Protein AF-A0A5E4N079-F1 (afdb_monomer)

Radius of gyration: 17.38 Å; Cα contacts (8 Å, |Δi|>4): 127; chains: 1; bounding box: 34×28×59 Å

Foldseek 3Di:
DPPDDDPQVVVLVVVVVVDPDPQLQDDDPDDAPPPPPDPLLSVLLVCLLVQNAPQLVVCCVVVVPVDVDQADPLGHGGGSVCLQVPPPQPARHDSNCSRNVDPSSSSSSVVCSVVVD

pLDDT: mean 84.85, std 10.36, range [44.38, 95.25]

Structure (mmCIF, N/CA/C/O backbone):
data_AF-A0A5E4N079-F1
#
_entry.id   AF-A0A5E4N079-F1
#
loop_
_atom_site.group_PDB
_atom_site.id
_atom_site.type_symbol
_atom_site.label_atom_id
_atom_site.label_alt_id
_atom_site.label_comp_id
_atom_site.label_asym_id
_atom_site.label_entity_id
_atom_site.label_seq_id
_atom_site.pdbx_PDB_ins_code
_atom_site.Cartn_x
_atom_site.Cartn_y
_atom_site.Cartn_z
_atom_site.occupancy
_atom_site.B_iso_or_equiv
_atom_site.auth_seq_id
_atom_site.auth_comp_id
_atom_site.auth_asym_id
_atom_site.auth_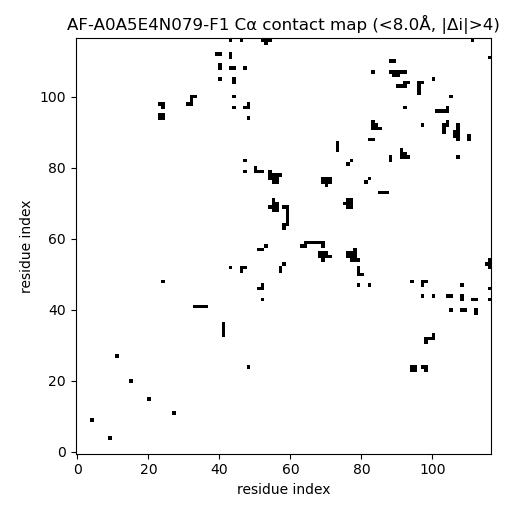atom_id
_atom_site.pdbx_PDB_model_num
ATOM 1 N N . MET A 1 1 ? 17.799 14.017 -41.654 1.00 44.38 1 MET A N 1
ATOM 2 C CA . MET A 1 1 ? 16.543 14.004 -40.878 1.00 44.38 1 MET A CA 1
ATOM 3 C C . MET A 1 1 ? 16.773 13.065 -39.722 1.00 44.38 1 MET A C 1
ATOM 5 O O . MET A 1 1 ? 17.067 11.906 -39.986 1.00 44.38 1 MET A O 1
ATOM 9 N N . GLU A 1 2 ? 16.734 13.558 -38.487 1.00 51.81 2 GLU A N 1
ATOM 10 C CA . GLU A 1 2 ? 16.700 12.654 -37.337 1.00 51.81 2 GLU A CA 1
ATOM 11 C C . GLU A 1 2 ? 15.447 11.775 -37.444 1.00 51.81 2 GLU A C 1
ATOM 13 O O . GLU A 1 2 ? 14.383 12.287 -37.824 1.00 51.81 2 GLU A O 1
ATOM 18 N N . PRO A 1 3 ? 15.555 10.461 -37.197 1.00 58.12 3 PRO A N 1
ATOM 19 C CA . PRO A 1 3 ? 14.387 9.601 -37.164 1.00 58.12 3 PRO A CA 1
ATOM 20 C C . PRO A 1 3 ? 13.457 10.105 -36.057 1.00 58.12 3 PRO A C 1
ATOM 22 O O . PRO A 1 3 ? 13.839 10.169 -34.894 1.00 58.12 3 PRO A O 1
ATOM 25 N N . LYS A 1 4 ? 12.242 10.520 -36.431 1.00 69.62 4 LYS A N 1
ATOM 26 C CA . LYS A 1 4 ? 11.206 10.852 -35.452 1.00 69.62 4 LYS A CA 1
ATOM 27 C C . LYS A 1 4 ? 10.786 9.557 -34.777 1.00 69.62 4 LYS A C 1
ATOM 29 O O . LYS A 1 4 ? 10.303 8.656 -35.464 1.00 69.62 4 LYS A O 1
ATOM 34 N N . ASP A 1 5 ? 10.954 9.495 -33.461 1.00 71.44 5 ASP A N 1
ATOM 35 C CA . ASP A 1 5 ? 10.409 8.407 -32.660 1.00 71.44 5 ASP A CA 1
ATOM 36 C C . ASP A 1 5 ? 8.919 8.215 -32.992 1.00 71.44 5 ASP A C 1
ATOM 38 O O . ASP A 1 5 ? 8.202 9.204 -33.218 1.00 71.44 5 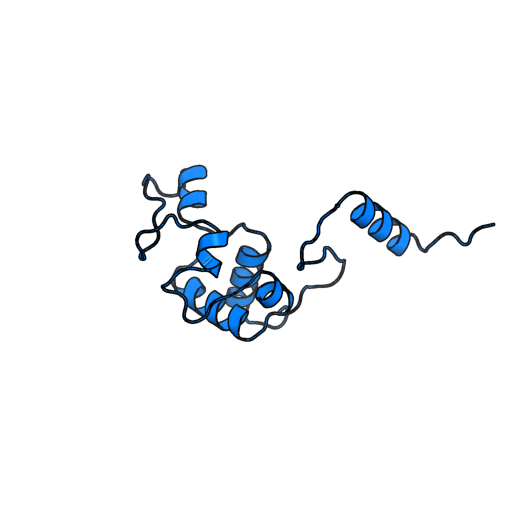ASP A O 1
ATOM 42 N N . PRO A 1 6 ? 8.424 6.965 -33.021 1.00 81.75 6 PRO A N 1
ATOM 43 C CA . PRO A 1 6 ? 7.000 6.688 -33.093 1.00 81.75 6 PRO A CA 1
ATOM 44 C C . PRO A 1 6 ? 6.230 7.557 -32.082 1.00 81.75 6 PRO A C 1
ATOM 46 O O . PRO A 1 6 ? 6.720 7.767 -30.965 1.00 81.75 6 PRO A O 1
ATOM 49 N N . PRO A 1 7 ? 5.024 8.052 -32.424 1.00 78.81 7 PRO A N 1
ATOM 50 C CA . PRO A 1 7 ? 4.262 8.965 -31.565 1.00 78.81 7 PRO A CA 1
ATOM 51 C C . PRO A 1 7 ? 4.100 8.476 -30.118 1.00 78.81 7 PRO A C 1
ATOM 53 O O . PRO A 1 7 ? 4.031 9.273 -29.182 1.00 78.81 7 PRO A O 1
ATOM 56 N N . ASP A 1 8 ? 4.061 7.161 -29.936 1.00 75.38 8 ASP A N 1
ATOM 57 C CA . ASP A 1 8 ? 3.898 6.467 -28.661 1.00 75.38 8 ASP A CA 1
ATOM 58 C C . ASP A 1 8 ? 5.154 6.599 -27.787 1.00 75.38 8 ASP A C 1
ATOM 60 O O . ASP A 1 8 ? 5.055 6.900 -26.595 1.00 75.38 8 ASP A O 1
ATOM 64 N N . GLN A 1 9 ? 6.336 6.442 -28.392 1.00 78.81 9 GLN A N 1
ATOM 65 C CA . GLN A 1 9 ? 7.626 6.624 -27.727 1.00 78.81 9 GLN A CA 1
ATOM 66 C C . GLN A 1 9 ? 7.871 8.097 -27.398 1.00 78.81 9 GLN A C 1
ATOM 68 O O . GLN A 1 9 ? 8.233 8.408 -26.265 1.00 78.81 9 GLN A O 1
ATOM 73 N N . ALA A 1 10 ? 7.574 9.009 -28.329 1.00 80.62 10 ALA A N 1
ATOM 74 C CA . ALA A 1 10 ? 7.706 10.447 -28.100 1.00 80.62 10 ALA A CA 1
ATOM 75 C C . ALA A 1 10 ? 6.834 10.935 -26.926 1.00 80.62 10 ALA A C 1
ATOM 77 O O . ALA A 1 10 ? 7.263 11.773 -26.133 1.00 80.62 10 ALA A O 1
ATOM 78 N N . ARG A 1 11 ? 5.620 10.383 -26.776 1.00 80.12 11 ARG A N 1
ATOM 79 C CA . ARG A 1 11 ? 4.721 10.685 -25.651 1.00 80.12 11 ARG A CA 1
ATOM 80 C C . ARG A 1 11 ? 5.293 10.208 -24.315 1.00 80.12 11 ARG A C 1
ATOM 82 O O . ARG A 1 11 ? 5.317 10.979 -23.364 1.00 80.12 11 ARG A O 1
ATOM 89 N N . LEU A 1 12 ? 5.769 8.962 -24.252 1.00 75.81 12 LEU A N 1
ATOM 90 C CA . LEU A 1 12 ? 6.360 8.388 -23.036 1.00 75.81 12 LEU A CA 1
ATOM 91 C C . LEU A 1 12 ? 7.661 9.086 -22.625 1.00 75.81 12 LEU A C 1
ATOM 93 O O . LEU A 1 12 ? 7.948 9.184 -21.437 1.00 75.81 12 LEU A O 1
ATOM 97 N N . LEU A 1 13 ? 8.464 9.538 -23.591 1.00 78.88 13 LEU A N 1
ATOM 98 C CA . LEU A 1 13 ? 9.695 10.283 -23.326 1.00 78.88 13 LEU A CA 1
ATOM 99 C C . LEU A 1 13 ? 9.403 11.677 -22.769 1.00 78.88 13 LEU A C 1
ATOM 101 O O . LEU A 1 13 ? 10.043 12.071 -21.803 1.00 78.88 13 LEU A O 1
ATOM 105 N N . ARG A 1 14 ? 8.411 12.392 -23.319 1.00 79.38 14 ARG A N 1
ATOM 106 C CA . ARG A 1 14 ? 7.985 13.692 -22.771 1.00 79.38 14 ARG A CA 1
ATOM 107 C C . ARG A 1 14 ? 7.451 13.560 -21.354 1.00 79.38 14 ARG A C 1
ATOM 109 O O . ARG A 1 14 ? 7.896 14.288 -20.482 1.00 79.38 14 ARG A O 1
ATOM 116 N N . TRP A 1 15 ? 6.579 12.583 -21.117 1.00 74.31 15 TRP A N 1
ATOM 117 C CA . TRP A 1 15 ? 6.017 12.363 -19.786 1.00 74.31 15 TRP A CA 1
ATOM 118 C C . TRP A 1 15 ? 7.107 12.019 -18.757 1.00 74.31 15 TRP A C 1
ATOM 120 O O . TRP A 1 15 ? 7.159 12.631 -17.698 1.00 74.31 15 TRP A O 1
ATOM 130 N N . ARG A 1 16 ? 8.054 11.133 -19.102 1.00 73.12 16 ARG A N 1
ATOM 131 C CA . ARG A 1 16 ? 9.203 10.821 -18.231 1.00 73.12 16 ARG A CA 1
ATOM 132 C C . ARG A 1 16 ? 10.175 11.987 -18.028 1.00 73.12 16 ARG A C 1
ATOM 134 O O . ARG A 1 16 ? 10.861 12.008 -17.022 1.00 73.12 16 ARG A O 1
ATOM 141 N N . ALA A 1 17 ? 10.278 12.914 -18.978 1.00 75.75 17 ALA A N 1
ATOM 142 C CA . ALA A 1 17 ? 11.119 14.104 -18.836 1.00 75.75 17 ALA A CA 1
ATOM 143 C C . ALA A 1 17 ? 10.457 15.195 -17.976 1.00 75.75 17 ALA A C 1
ATOM 145 O O . ALA A 1 17 ? 11.158 16.009 -17.384 1.00 75.75 17 ALA A O 1
ATOM 146 N N . GLU A 1 18 ? 9.123 15.224 -17.927 1.00 71.75 18 GLU A N 1
ATOM 147 C CA . GLU A 1 18 ? 8.342 16.132 -17.078 1.00 71.75 18 GLU A CA 1
ATOM 148 C C . GLU A 1 18 ? 8.256 15.631 -15.627 1.00 71.75 18 GLU A C 1
ATOM 150 O O . GLU A 1 18 ? 8.220 16.432 -14.695 1.00 71.75 18 GLU A O 1
ATOM 155 N N . GLU A 1 19 ? 8.251 14.312 -15.428 1.00 66.06 19 GLU A N 1
ATOM 156 C CA . GLU A 1 19 ? 8.263 13.671 -14.115 1.00 66.06 19 GLU A CA 1
ATOM 157 C C . GLU A 1 19 ? 9.695 13.272 -13.715 1.00 66.06 19 GLU A C 1
ATOM 159 O O . GLU A 1 19 ? 10.152 12.172 -14.017 1.00 66.06 19 GLU A O 1
ATOM 164 N N . GLU A 1 20 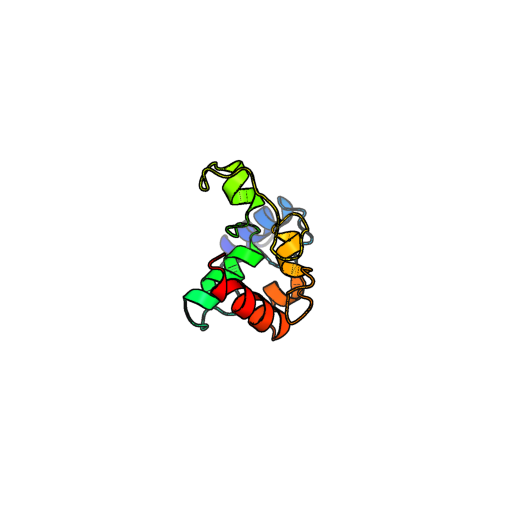? 10.408 14.132 -12.980 1.00 57.41 20 GLU A N 1
ATOM 165 C CA . GLU A 1 20 ? 11.597 13.727 -12.207 1.00 57.41 20 GLU A CA 1
ATOM 16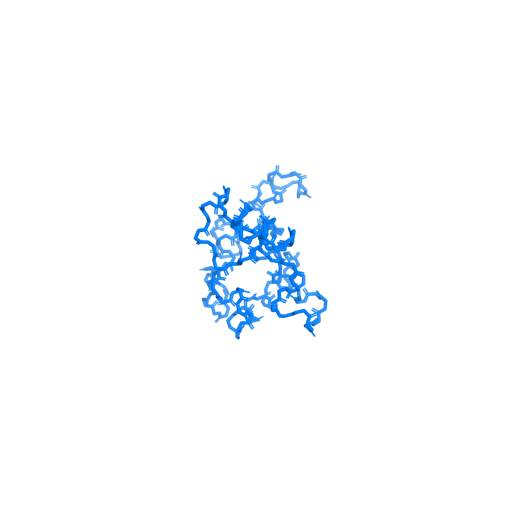6 C C . GLU A 1 20 ? 11.182 12.809 -11.035 1.00 57.41 20 GLU A C 1
ATOM 168 O O . GLU A 1 20 ? 11.247 13.185 -9.865 1.00 57.41 20 GLU A O 1
ATOM 173 N N . LEU A 1 21 ? 10.684 11.608 -11.329 1.00 60.03 21 LEU A N 1
ATOM 174 C CA . LEU A 1 21 ? 10.210 10.664 -10.320 1.00 60.03 21 LEU A CA 1
ATOM 175 C C . LEU A 1 21 ? 11.128 9.442 -10.266 1.00 60.03 21 LEU A C 1
ATOM 177 O O . LEU A 1 21 ? 11.034 8.534 -11.091 1.00 60.03 21 LEU A O 1
ATOM 181 N N . ASP A 1 22 ? 11.972 9.387 -9.234 1.00 66.69 22 ASP A N 1
ATOM 182 C CA . ASP A 1 22 ? 12.616 8.153 -8.761 1.00 66.69 22 ASP A CA 1
ATOM 183 C C . ASP A 1 22 ? 11.581 7.260 -8.037 1.00 66.69 22 ASP A C 1
ATOM 185 O O . ASP A 1 22 ? 11.748 6.878 -6.878 1.00 66.69 22 ASP A O 1
ATOM 189 N N . ASP A 1 23 ? 10.432 7.001 -8.683 1.00 71.88 23 ASP A N 1
ATOM 190 C CA . ASP A 1 23 ? 9.411 6.089 -8.162 1.00 71.88 23 ASP A CA 1
ATOM 191 C C . ASP A 1 23 ? 9.583 4.696 -8.803 1.00 71.88 23 ASP A C 1
ATOM 193 O O . ASP A 1 23 ? 9.586 4.562 -10.037 1.00 71.88 23 ASP A O 1
ATOM 197 N N . PRO A 1 24 ? 9.710 3.620 -8.001 1.00 76.19 24 PRO A N 1
ATOM 198 C CA . PRO A 1 24 ? 9.775 2.256 -8.524 1.00 76.19 24 PRO A CA 1
ATOM 199 C C . PRO A 1 24 ? 8.504 1.838 -9.287 1.00 76.19 24 PRO A C 1
ATOM 201 O O . PRO A 1 24 ? 8.543 0.889 -10.074 1.00 76.19 24 PRO A O 1
ATOM 204 N N . ILE A 1 25 ? 7.375 2.523 -9.085 1.00 75.62 25 ILE A N 1
ATOM 205 C CA . ILE A 1 25 ? 6.111 2.285 -9.785 1.00 75.62 25 ILE A CA 1
ATOM 206 C C . ILE A 1 25 ? 6.071 3.168 -11.038 1.00 75.62 25 ILE A C 1
ATOM 208 O O . ILE A 1 25 ? 5.581 4.291 -11.043 1.00 75.62 25 ILE A O 1
ATOM 212 N N . GLN A 1 26 ? 6.598 2.630 -12.136 1.00 70.81 26 GLN A N 1
ATOM 213 C CA . GLN A 1 26 ? 6.714 3.353 -13.402 1.00 70.81 26 GLN A CA 1
ATOM 214 C C . GLN A 1 26 ? 5.354 3.573 -14.077 1.00 70.81 26 GLN A C 1
ATOM 216 O O . GLN A 1 26 ? 4.621 2.615 -14.346 1.00 70.81 26 GLN A O 1
ATOM 221 N N . HIS A 1 27 ? 5.064 4.820 -14.450 1.00 68.12 27 HIS A N 1
ATOM 222 C CA . HIS A 1 27 ? 3.916 5.164 -15.286 1.00 68.12 27 HIS A CA 1
ATOM 223 C C . HIS A 1 27 ? 4.122 4.593 -16.697 1.00 68.12 27 HIS A C 1
ATOM 225 O O . HIS A 1 27 ? 5.024 4.996 -17.433 1.00 68.12 27 HIS A O 1
ATOM 231 N N . ASN A 1 28 ? 3.317 3.604 -17.087 1.00 71.69 28 ASN A N 1
ATOM 232 C CA . ASN A 1 28 ? 3.417 2.982 -18.405 1.00 71.69 28 ASN A CA 1
ATOM 233 C C . ASN A 1 28 ? 2.033 2.599 -18.960 1.00 71.69 28 ASN A C 1
ATOM 235 O O . ASN A 1 28 ? 1.027 2.655 -18.260 1.00 71.69 28 ASN A O 1
ATOM 239 N N . GLN A 1 29 ? 1.972 2.250 -20.250 1.00 73.69 29 GLN A N 1
ATOM 240 C CA . GLN A 1 29 ? 0.719 1.892 -20.937 1.00 73.69 29 GLN A CA 1
ATOM 241 C C . GLN A 1 29 ? 0.282 0.435 -20.706 1.00 73.69 29 GLN A C 1
ATOM 243 O O . GLN A 1 29 ? -0.734 0.002 -21.247 1.00 73.69 29 GLN A O 1
ATOM 248 N N . HIS A 1 30 ? 1.043 -0.338 -19.934 1.00 76.81 30 HIS A N 1
ATOM 249 C CA . HIS A 1 30 ? 0.734 -1.726 -19.628 1.00 76.81 30 HIS A CA 1
ATOM 250 C C . HIS A 1 30 ? 0.083 -1.828 -18.250 1.00 76.81 30 HIS A C 1
ATOM 252 O O . HIS A 1 30 ? 0.299 -1.011 -17.357 1.00 76.81 30 HIS A O 1
ATOM 258 N N . LEU A 1 31 ? -0.725 -2.870 -18.062 1.00 78.38 31 LEU A N 1
ATOM 259 C CA . LEU A 1 31 ? -1.244 -3.171 -16.734 1.00 78.38 31 LEU A CA 1
ATOM 260 C C . LEU A 1 31 ? -0.079 -3.532 -15.803 1.00 78.38 31 LEU A C 1
ATOM 262 O O . LEU A 1 31 ? 0.806 -4.292 -16.213 1.00 78.38 31 LEU A O 1
ATOM 266 N N . PRO A 1 32 ? -0.079 -3.031 -14.556 1.00 78.19 32 PRO A N 1
ATOM 267 C CA . PRO A 1 32 ? 1.002 -3.307 -13.631 1.00 78.19 32 PRO A CA 1
ATOM 268 C C . PRO A 1 32 ? 0.998 -4.788 -13.215 1.00 78.19 32 PRO A C 1
ATOM 270 O O . PRO A 1 32 ? -0.030 -5.473 -13.342 1.00 78.19 32 PRO A O 1
ATOM 273 N N . PRO A 1 33 ? 2.119 -5.297 -12.671 1.00 84.81 33 PRO A N 1
ATOM 274 C CA . PRO A 1 33 ? 2.177 -6.647 -12.123 1.00 84.81 33 PRO A CA 1
ATOM 275 C C . PRO A 1 33 ? 1.043 -6.891 -11.119 1.00 84.81 33 PRO A C 1
ATOM 277 O O . PRO A 1 33 ? 0.591 -5.960 -10.439 1.00 84.81 33 PRO A O 1
ATOM 280 N N . GLY A 1 34 ? 0.566 -8.137 -11.058 1.00 85.88 34 GLY A N 1
ATOM 281 C CA . GLY A 1 34 ? -0.559 -8.547 -10.214 1.00 85.88 34 GLY A CA 1
ATOM 282 C C . GLY A 1 34 ? -1.946 -8.407 -10.850 1.00 85.88 34 GLY A C 1
ATOM 283 O O . GLY A 1 34 ? -2.929 -8.676 -10.171 1.00 85.88 34 GLY A O 1
ATOM 284 N N . LYS A 1 35 ? -2.061 -8.018 -12.130 1.00 85.62 35 LYS A N 1
ATOM 285 C CA . LYS A 1 35 ? -3.350 -7.889 -12.850 1.00 85.62 35 LYS A CA 1
ATOM 286 C C . LYS A 1 35 ? -4.243 -9.142 -12.812 1.00 85.62 35 LYS A C 1
ATOM 288 O O . LYS A 1 35 ? -5.456 -9.017 -12.911 1.00 85.62 35 LYS A O 1
ATOM 293 N N . ASP A 1 36 ? -3.635 -10.320 -12.674 1.00 91.31 36 ASP A N 1
ATOM 294 C CA . ASP A 1 36 ? -4.323 -11.615 -12.661 1.00 91.31 36 ASP A CA 1
ATOM 295 C C . ASP A 1 36 ? -4.733 -12.050 -11.236 1.00 91.31 36 ASP A C 1
ATOM 297 O O . ASP A 1 36 ? -5.300 -13.126 -11.045 1.00 91.31 36 ASP A O 1
ATOM 301 N N . LEU A 1 37 ? -4.440 -11.233 -10.213 1.00 92.69 37 LEU A N 1
ATOM 302 C CA . LEU A 1 37 ? -4.881 -11.477 -8.841 1.00 92.69 37 LEU A CA 1
ATOM 303 C C . LEU A 1 37 ? -6.396 -11.294 -8.704 1.00 92.69 37 LEU A C 1
ATOM 305 O O . LEU A 1 37 ? -7.043 -10.588 -9.477 1.00 92.69 37 LEU A O 1
ATOM 309 N N . GLN A 1 38 ? -6.954 -11.884 -7.645 1.00 95.25 38 GLN A N 1
ATOM 310 C CA . GLN A 1 38 ? -8.337 -11.627 -7.250 1.00 95.25 38 GLN A CA 1
ATOM 311 C C . GLN A 1 38 ? -8.580 -10.121 -7.116 1.00 95.25 38 GLN A C 1
ATOM 313 O O . GLN A 1 38 ? -7.756 -9.398 -6.552 1.00 95.25 38 GLN A O 1
ATOM 318 N N . TRP A 1 39 ? -9.734 -9.668 -7.612 1.00 92.69 39 TRP A N 1
ATOM 319 C CA . TRP A 1 39 ? -10.079 -8.250 -7.732 1.00 92.69 39 TRP A CA 1
ATOM 320 C C . TRP A 1 39 ? -9.817 -7.449 -6.453 1.00 92.69 39 TRP A C 1
ATOM 322 O O . TRP A 1 39 ? -9.258 -6.355 -6.504 1.00 92.69 39 TRP A O 1
ATOM 332 N N . GLU A 1 40 ? -10.210 -7.985 -5.298 1.00 94.19 40 GLU A N 1
ATOM 333 C CA . GLU A 1 40 ? -10.067 -7.273 -4.032 1.00 94.19 40 GLU A CA 1
ATOM 334 C C . GLU A 1 40 ? -8.605 -7.080 -3.636 1.00 94.19 40 GLU A C 1
ATOM 336 O O . GLU A 1 40 ? -8.222 -5.978 -3.249 1.00 94.19 40 GLU A O 1
ATOM 341 N N . LEU A 1 41 ? -7.783 -8.114 -3.817 1.00 94.44 41 LEU A N 1
ATOM 342 C CA . LEU A 1 41 ? -6.352 -8.062 -3.545 1.00 94.44 41 LEU A CA 1
ATOM 343 C C . LEU A 1 41 ? -5.641 -7.120 -4.524 1.00 94.44 41 LEU A C 1
ATOM 345 O O . LEU A 1 41 ? -4.858 -6.270 -4.104 1.00 94.44 41 LEU A O 1
ATOM 349 N N . TRP A 1 42 ? -5.964 -7.215 -5.818 1.00 93.38 42 TRP A N 1
ATOM 350 C CA . TRP A 1 42 ? -5.450 -6.303 -6.841 1.00 93.38 42 TRP A CA 1
ATOM 351 C C . TRP A 1 42 ? -5.790 -4.844 -6.513 1.00 93.38 42 TRP A C 1
ATOM 353 O O . TRP A 1 42 ? -4.924 -3.970 -6.553 1.00 93.38 42 TRP A O 1
ATOM 363 N N . LYS A 1 43 ? -7.039 -4.565 -6.130 1.00 93.12 43 LYS A N 1
ATOM 364 C CA . LYS A 1 43 ? -7.495 -3.225 -5.742 1.00 93.12 43 LYS A CA 1
ATOM 365 C C . LYS A 1 43 ? -6.734 -2.703 -4.520 1.00 93.12 43 LYS A C 1
ATOM 367 O O . LYS A 1 43 ? -6.291 -1.557 -4.546 1.00 93.12 43 LYS A O 1
ATOM 372 N N . THR A 1 44 ? -6.557 -3.520 -3.481 1.00 94.25 44 THR A N 1
ATOM 373 C CA . THR A 1 44 ? -5.808 -3.128 -2.277 1.00 94.25 44 THR A CA 1
ATOM 374 C C . THR A 1 44 ? -4.344 -2.828 -2.599 1.00 94.25 44 THR A C 1
ATOM 376 O O . THR A 1 44 ? -3.835 -1.791 -2.184 1.00 94.25 44 THR A O 1
ATOM 379 N N 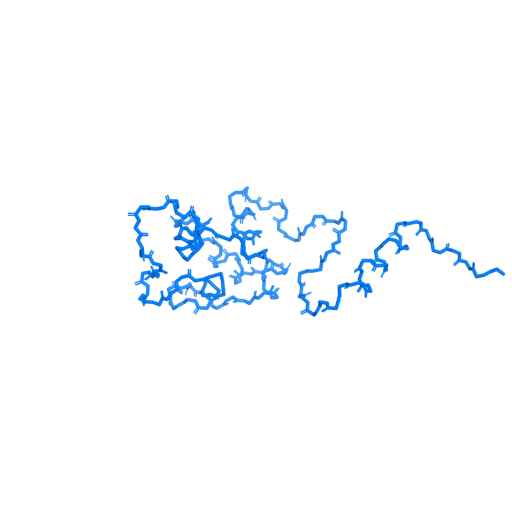. ILE A 1 45 ? -3.684 -3.654 -3.419 1.00 93.75 45 ILE A N 1
ATOM 380 C CA . ILE A 1 45 ? -2.308 -3.392 -3.872 1.00 93.75 45 ILE A CA 1
ATOM 381 C C . ILE A 1 45 ? -2.218 -2.058 -4.615 1.00 93.75 45 ILE A C 1
ATOM 383 O O . ILE A 1 45 ? -1.309 -1.273 -4.358 1.00 93.75 45 ILE A O 1
ATOM 387 N N . ASN A 1 46 ? -3.156 -1.764 -5.518 1.00 91.88 46 ASN A N 1
ATOM 388 C CA . ASN A 1 46 ? -3.113 -0.503 -6.260 1.00 91.88 46 ASN A CA 1
ATOM 389 C C . ASN A 1 46 ? -3.370 0.715 -5.372 1.00 91.88 46 ASN A C 1
ATOM 391 O O . ASN A 1 46 ? -2.715 1.732 -5.564 1.00 91.88 46 ASN A O 1
ATOM 395 N N . ARG A 1 47 ? -4.235 0.604 -4.358 1.00 92.81 47 ARG A N 1
ATOM 396 C CA . ARG A 1 47 ? -4.411 1.668 -3.357 1.00 92.81 47 ARG A CA 1
ATOM 397 C C . ARG A 1 47 ? -3.117 1.973 -2.606 1.00 92.81 47 ARG A C 1
ATOM 399 O O . ARG A 1 47 ? -2.788 3.143 -2.439 1.00 92.81 47 ARG A O 1
ATOM 406 N N . LEU A 1 48 ? -2.384 0.929 -2.209 1.00 91.75 48 LEU A N 1
ATOM 407 C CA . LEU A 1 48 ? -1.080 1.055 -1.553 1.00 91.75 48 LEU A CA 1
ATOM 408 C C . LEU A 1 48 ? -0.024 1.661 -2.490 1.00 91.75 48 LEU A C 1
ATOM 410 O O . LEU A 1 48 ? 0.755 2.507 -2.068 1.00 91.75 48 LEU A O 1
ATOM 414 N N . ARG A 1 49 ? -0.016 1.269 -3.771 1.00 90.81 49 ARG A N 1
ATOM 415 C CA . ARG A 1 49 ? 0.903 1.808 -4.789 1.00 90.81 49 ARG A CA 1
ATOM 416 C C . ARG A 1 49 ? 0.736 3.305 -4.997 1.00 90.81 49 ARG A C 1
ATOM 418 O O . ARG A 1 49 ? 1.722 4.028 -5.045 1.00 90.81 49 ARG A O 1
ATOM 425 N N . THR A 1 50 ? -0.505 3.755 -5.145 1.00 86.94 50 THR A N 1
ATOM 426 C CA . THR A 1 50 ? -0.794 5.149 -5.494 1.00 86.94 50 THR A CA 1
ATOM 427 C C . THR A 1 50 ? -0.945 6.051 -4.270 1.00 86.94 50 THR A C 1
ATOM 429 O O . THR A 1 50 ? -1.213 7.234 -4.444 1.00 86.94 50 THR A O 1
ATOM 432 N N . GLY A 1 51 ? -0.822 5.516 -3.047 1.00 87.50 51 GLY A N 1
ATOM 433 C CA . GLY A 1 51 ? -1.002 6.286 -1.810 1.00 87.50 51 GLY A CA 1
ATOM 434 C C . GLY A 1 51 ? -2.414 6.861 -1.665 1.00 87.50 51 GLY A C 1
ATOM 435 O O . GLY A 1 51 ? -2.588 8.002 -1.246 1.00 87.50 51 GLY A O 1
ATOM 436 N N . VAL A 1 52 ? -3.426 6.104 -2.099 1.00 86.38 52 VAL A N 1
ATOM 437 C CA . VAL A 1 52 ? -4.847 6.498 -2.004 1.00 86.38 52 VAL A CA 1
ATOM 438 C C . VAL A 1 52 ? -5.659 5.470 -1.222 1.00 86.38 52 VAL A C 1
ATOM 440 O O . VAL A 1 52 ? -6.851 5.262 -1.479 1.00 86.38 52 VAL A O 1
ATOM 443 N N . ALA A 1 53 ? -5.020 4.775 -0.282 1.00 89.94 53 ALA A N 1
ATOM 444 C CA . ALA A 1 53 ? -5.731 3.861 0.591 1.00 89.94 53 ALA A CA 1
ATOM 445 C C . ALA A 1 53 ? -6.692 4.637 1.502 1.00 89.94 53 ALA A C 1
ATOM 447 O O . ALA A 1 53 ? -6.513 5.824 1.800 1.00 89.94 53 ALA A O 1
ATOM 448 N N . ARG A 1 54 ? -7.738 3.955 1.977 1.00 90.00 54 ARG A N 1
ATOM 449 C CA . ARG A 1 54 ? -8.697 4.483 2.958 1.00 90.00 54 ARG A CA 1
ATOM 450 C C . ARG A 1 54 ? -8.093 4.464 4.360 1.00 90.00 54 ARG A C 1
ATOM 452 O O . ARG A 1 54 ? -8.662 3.910 5.298 1.00 90.00 54 ARG A O 1
ATOM 459 N N . THR A 1 55 ? -6.916 5.059 4.483 1.00 92.12 55 THR A N 1
ATOM 460 C CA . THR A 1 55 ? -6.233 5.301 5.746 1.00 92.12 55 THR A CA 1
ATOM 461 C C . THR A 1 55 ? -7.097 6.195 6.624 1.00 92.12 55 THR A C 1
ATOM 463 O O . THR A 1 55 ? -7.812 7.066 6.123 1.00 92.12 55 THR A O 1
ATOM 466 N N . ARG A 1 56 ? -7.049 6.016 7.945 1.00 90.06 56 ARG A N 1
ATOM 467 C CA . ARG A 1 56 ? -7.802 6.871 8.867 1.00 90.06 56 ARG A CA 1
ATOM 468 C C . ARG A 1 56 ? -7.410 8.341 8.706 1.00 90.06 56 ARG A C 1
ATOM 470 O O . ARG A 1 56 ? -8.304 9.180 8.727 1.00 90.06 56 ARG A O 1
ATOM 477 N N . SER A 1 57 ? -6.145 8.658 8.403 1.00 90.88 57 SER A N 1
ATOM 478 C CA . SER A 1 57 ? -5.747 10.034 8.076 1.00 90.88 57 SER A CA 1
ATOM 479 C C . SER A 1 57 ? -6.479 10.590 6.849 1.00 90.88 57 SER A C 1
ATOM 481 O O . SER A 1 57 ? -6.948 11.727 6.889 1.00 90.88 57 SER A O 1
ATOM 483 N N . ASN A 1 58 ? -6.628 9.803 5.774 1.00 89.12 58 ASN A N 1
ATOM 484 C CA . ASN A 1 58 ? -7.394 10.218 4.595 1.00 89.12 58 ASN A CA 1
ATOM 485 C C . ASN A 1 58 ? -8.889 10.321 4.916 1.00 89.12 58 ASN A C 1
ATOM 487 O O . ASN A 1 58 ? -9.541 11.275 4.502 1.00 89.12 58 ASN A O 1
ATOM 491 N N . MET A 1 59 ? -9.435 9.387 5.693 1.00 89.81 59 MET A N 1
ATOM 492 C CA . MET A 1 59 ? -10.846 9.410 6.088 1.00 89.81 59 MET A CA 1
ATOM 493 C C . MET A 1 59 ? -11.193 10.634 6.947 1.00 89.81 59 MET A C 1
ATOM 495 O O . MET A 1 59 ? -12.266 11.198 6.757 1.00 89.81 59 MET A O 1
ATOM 499 N N . VAL A 1 60 ? -10.292 11.067 7.838 1.00 89.19 60 VAL A N 1
ATOM 500 C CA . VAL A 1 60 ? -10.425 12.315 8.612 1.00 89.19 60 VAL A CA 1
ATOM 501 C C . VAL A 1 60 ? -10.300 13.534 7.701 1.00 89.19 60 VAL A C 1
ATOM 503 O O . VAL A 1 60 ? -11.149 14.417 7.744 1.00 89.19 60 VAL A O 1
ATOM 506 N N . LYS A 1 61 ? -9.288 13.568 6.822 1.00 88.00 61 LYS A N 1
ATOM 507 C CA . LYS A 1 61 ? -9.077 14.672 5.868 1.00 88.00 61 LYS A CA 1
ATOM 508 C C . LYS A 1 61 ? -10.312 14.949 5.004 1.00 88.00 61 LYS A C 1
ATOM 510 O O . LYS A 1 61 ? -10.559 16.097 4.648 1.00 88.00 61 LYS A O 1
ATOM 515 N N . TRP A 1 62 ? -11.052 13.902 4.651 1.00 88.00 62 TRP A N 1
ATOM 516 C CA . TRP A 1 62 ? -12.239 13.975 3.800 1.00 88.00 62 TRP A CA 1
ATOM 517 C C . TRP A 1 62 ? -13.565 13.895 4.571 1.00 88.00 62 TRP A C 1
ATOM 519 O O . TRP A 1 62 ? -14.609 13.742 3.945 1.00 88.00 62 TRP A O 1
ATOM 529 N N . ASP A 1 63 ? -13.523 13.976 5.904 1.00 86.25 63 ASP A N 1
ATOM 530 C CA . ASP A 1 63 ? -14.688 13.950 6.801 1.00 86.25 63 ASP A CA 1
ATOM 531 C C . ASP A 1 63 ? -15.645 12.757 6.583 1.00 86.25 63 ASP A C 1
ATOM 533 O O . ASP A 1 63 ? -16.857 12.831 6.766 1.00 86.25 63 ASP A O 1
ATOM 537 N N . PHE A 1 64 ? -15.106 11.603 6.179 1.00 83.25 64 PHE A N 1
ATOM 538 C CA . PHE A 1 64 ? -15.923 10.418 5.892 1.00 83.25 64 PHE A CA 1
ATOM 539 C C . PHE A 1 64 ? -16.303 9.609 7.139 1.00 83.25 64 PHE A C 1
ATOM 541 O O . PHE A 1 64 ? -17.139 8.710 7.038 1.00 83.25 64 PHE A O 1
ATOM 548 N N . ASN A 1 65 ? -15.677 9.862 8.293 1.00 70.81 65 ASN A N 1
ATOM 549 C CA . ASN A 1 65 ? -15.794 8.986 9.463 1.00 70.81 65 ASN A CA 1
ATOM 550 C C . ASN A 1 65 ? -16.479 9.598 10.696 1.00 70.81 65 ASN A C 1
ATOM 552 O O . ASN A 1 65 ? -16.594 8.880 11.690 1.00 70.81 65 ASN A O 1
ATOM 556 N N . ASN A 1 66 ? -16.958 10.853 10.675 1.00 64.06 66 ASN A N 1
ATOM 557 C CA . ASN A 1 66 ? -17.555 11.557 11.837 1.00 64.06 66 ASN A CA 1
ATOM 558 C C . ASN A 1 66 ? -16.724 11.456 13.141 1.00 64.06 66 ASN A C 1
ATOM 560 O O . ASN A 1 66 ? -17.232 11.656 14.244 1.00 64.06 66 ASN A O 1
ATOM 564 N N . LYS A 1 67 ? -15.457 11.057 13.023 1.00 67.25 67 LYS A N 1
ATOM 565 C CA . LYS A 1 67 ? -14.521 10.747 14.097 1.00 67.25 67 LYS A CA 1
ATOM 566 C C . LYS A 1 67 ? -13.191 11.332 13.676 1.00 67.25 67 LYS A C 1
ATOM 568 O O . LYS A 1 67 ? -12.680 10.970 12.622 1.00 67.25 67 LYS A O 1
ATOM 573 N N . GLU A 1 68 ? -12.625 12.166 14.533 1.00 80.12 68 GLU A N 1
ATOM 574 C CA . GLU A 1 68 ? -11.300 12.776 14.367 1.00 80.12 68 GLU A CA 1
ATOM 575 C C . GLU A 1 68 ? -10.153 11.793 14.691 1.00 80.12 68 GLU A C 1
ATOM 577 O O . GLU A 1 68 ? -9.020 12.200 14.923 1.00 80.12 68 GLU A O 1
ATOM 582 N N . ASP A 1 69 ? -10.438 10.487 14.738 1.00 86.12 69 ASP A N 1
ATOM 583 C CA . ASP A 1 69 ? -9.453 9.453 15.051 1.00 86.12 69 ASP A CA 1
ATOM 584 C C . ASP A 1 69 ? -8.696 9.025 13.789 1.00 86.12 69 ASP A C 1
ATOM 586 O O . ASP A 1 69 ? -9.213 8.279 12.951 1.00 86.12 69 ASP A O 1
ATOM 590 N N . ASP A 1 70 ? -7.454 9.494 13.673 1.00 89.81 70 ASP A N 1
ATOM 591 C CA . ASP A 1 70 ? -6.527 9.160 12.595 1.00 89.81 70 ASP A CA 1
ATOM 592 C C . ASP A 1 70 ? -5.519 8.052 12.959 1.00 89.81 70 ASP A C 1
ATOM 594 O O . ASP A 1 70 ? -4.610 7.757 12.174 1.00 89.81 70 ASP A O 1
ATOM 598 N N . LYS A 1 71 ? -5.670 7.406 14.122 1.00 91.25 71 LYS A N 1
ATOM 599 C CA . LYS A 1 71 ? -4.691 6.441 14.642 1.00 91.25 71 LYS A CA 1
ATOM 600 C C . LYS A 1 71 ? -4.955 5.029 14.158 1.00 91.25 71 LYS A C 1
ATOM 602 O O . LYS A 1 71 ? -6.089 4.585 14.144 1.00 91.25 71 LYS A O 1
ATOM 607 N N . CYS A 1 72 ? -3.920 4.282 13.811 1.00 90.62 72 CYS A N 1
ATOM 608 C CA . CYS A 1 72 ? -3.959 2.842 13.596 1.00 90.62 72 CYS A CA 1
ATOM 609 C C . CYS A 1 72 ? -4.194 2.096 14.924 1.00 90.62 72 CYS A C 1
ATOM 611 O O . CYS A 1 72 ? -3.982 2.636 16.008 1.00 90.62 72 CYS A O 1
ATOM 613 N N . GLU A 1 73 ? -4.562 0.816 14.849 1.00 89.19 73 GLU A N 1
ATOM 614 C CA . GLU A 1 73 ? -4.668 -0.066 16.021 1.00 89.19 73 GLU A CA 1
ATOM 615 C C . GLU A 1 73 ? -3.329 -0.256 16.745 1.00 89.19 73 GLU A C 1
ATOM 617 O O . GLU A 1 73 ? -3.311 -0.501 17.947 1.00 89.19 73 G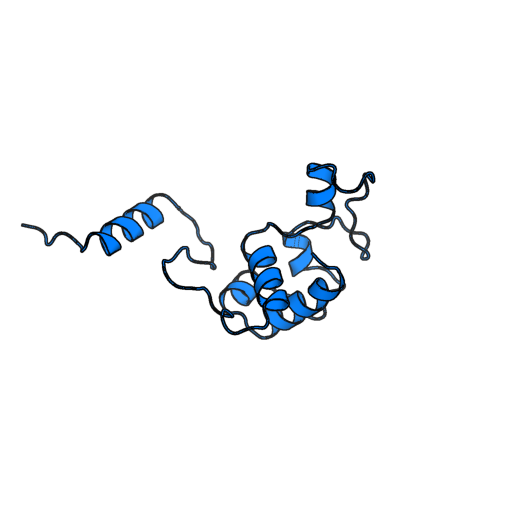LU A O 1
ATOM 622 N N . CYS A 1 74 ? -2.204 -0.065 16.049 1.00 89.75 74 CYS A N 1
ATOM 623 C CA . CYS A 1 74 ? -0.881 -0.063 16.670 1.00 89.75 74 CYS A CA 1
ATOM 624 C C . CYS A 1 74 ? -0.581 1.212 17.489 1.00 89.75 74 CYS A C 1
ATOM 626 O O . CYS A 1 74 ? 0.480 1.302 18.099 1.00 89.75 74 CYS A O 1
ATOM 628 N N . GLY A 1 75 ? -1.476 2.208 17.478 1.00 89.50 75 GLY A N 1
ATOM 629 C CA . GLY A 1 75 ? -1.362 3.463 18.231 1.00 89.50 75 GLY A CA 1
ATOM 630 C C . GLY A 1 75 ? -0.732 4.638 17.474 1.00 89.50 75 GLY A C 1
ATOM 631 O O . GLY A 1 75 ? -0.904 5.781 17.900 1.00 89.50 75 GLY A O 1
ATOM 632 N N . GLU A 1 76 ? -0.063 4.381 16.349 1.00 92.44 76 GLU A N 1
ATOM 633 C CA . GLU A 1 76 ? 0.548 5.403 15.485 1.00 92.44 76 GLU A CA 1
ATOM 634 C C . GLU A 1 76 ? -0.450 5.989 14.488 1.00 92.44 76 GLU A C 1
ATOM 636 O O . GLU A 1 76 ? -1.487 5.394 14.210 1.00 92.44 76 GLU A O 1
ATOM 641 N N . ARG A 1 77 ? -0.135 7.140 13.896 1.00 92.12 77 ARG A N 1
ATOM 642 C CA . ARG A 1 77 ? -0.978 7.738 12.852 1.00 92.12 77 ARG A CA 1
ATOM 643 C C . ARG A 1 77 ? -1.047 6.830 11.620 1.00 92.12 77 ARG A C 1
ATOM 645 O O . ARG A 1 77 ? -0.019 6.501 11.032 1.00 92.12 77 ARG A O 1
ATOM 652 N N . GLN A 1 78 ? -2.253 6.464 11.185 1.00 92.50 78 GLN A N 1
ATOM 653 C CA . GLN A 1 78 ? -2.428 5.622 10.003 1.00 92.50 78 GLN A CA 1
ATOM 654 C C . GLN A 1 78 ? -2.365 6.479 8.735 1.00 92.50 78 GLN A C 1
ATOM 656 O O . GLN A 1 78 ? -3.399 6.967 8.288 1.00 92.50 78 GLN A O 1
ATOM 661 N N . THR A 1 79 ? -1.166 6.652 8.171 1.00 93.00 79 THR A N 1
ATOM 662 C CA . THR A 1 79 ? -0.922 7.210 6.824 1.00 93.00 79 THR A CA 1
ATOM 663 C C . THR A 1 79 ? -0.642 6.104 5.802 1.00 93.00 79 THR A C 1
ATOM 665 O O . THR A 1 79 ? -0.489 4.941 6.176 1.00 93.00 79 THR A O 1
ATOM 668 N N . ASP A 1 80 ? -0.555 6.442 4.513 1.00 90.81 80 ASP A N 1
ATOM 669 C CA . ASP A 1 80 ? -0.239 5.473 3.455 1.00 90.81 80 ASP A CA 1
ATOM 670 C C . ASP A 1 80 ? 1.158 4.851 3.644 1.00 90.81 80 ASP A C 1
ATOM 672 O O . ASP A 1 80 ? 1.314 3.636 3.539 1.00 90.81 80 ASP A O 1
ATOM 676 N N . GLU A 1 81 ? 2.162 5.642 4.038 1.00 90.62 81 GLU A N 1
ATOM 677 C CA . GLU A 1 81 ? 3.505 5.141 4.368 1.00 90.62 81 GLU A CA 1
ATOM 678 C C . GLU A 1 81 ? 3.488 4.247 5.610 1.00 90.62 81 GLU A C 1
ATOM 680 O O . GLU A 1 81 ? 4.208 3.246 5.678 1.00 90.62 81 GLU A O 1
ATOM 685 N N . HIS A 1 82 ? 2.653 4.591 6.595 1.00 92.56 82 HIS A N 1
ATOM 686 C CA . HIS A 1 82 ? 2.503 3.788 7.799 1.00 92.56 82 HIS A CA 1
ATOM 687 C C . HIS A 1 82 ? 1.962 2.392 7.475 1.00 92.56 82 HIS A C 1
ATO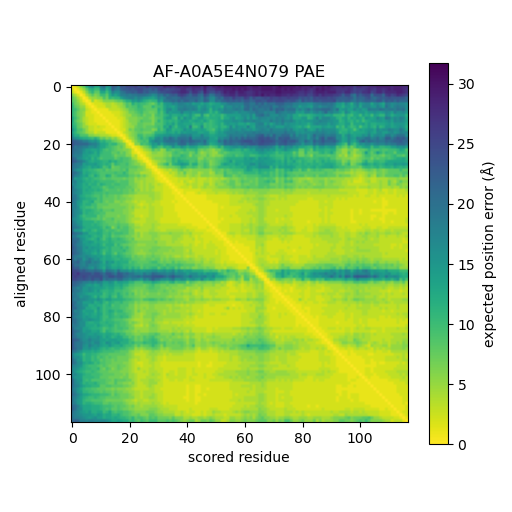M 689 O O . HIS A 1 82 ? 2.436 1.419 8.053 1.00 92.56 82 HIS A O 1
ATOM 695 N N . LEU A 1 83 ? 1.038 2.251 6.518 1.00 92.19 83 LEU A N 1
ATOM 696 C CA . LEU A 1 83 ? 0.513 0.937 6.124 1.00 92.19 83 LEU A CA 1
ATOM 697 C C . LEU A 1 83 ? 1.598 -0.024 5.619 1.00 92.19 83 LEU A C 1
ATOM 699 O O . LEU A 1 83 ? 1.408 -1.235 5.690 1.00 92.19 83 LEU A O 1
ATOM 703 N N . LEU A 1 84 ? 2.732 0.477 5.128 1.00 92.50 84 LEU A N 1
ATOM 704 C CA . LEU A 1 84 ? 3.834 -0.357 4.639 1.00 92.50 84 LEU A CA 1
ATOM 705 C C . LEU A 1 84 ? 4.783 -0.801 5.764 1.00 92.50 84 LEU A C 1
ATOM 707 O O . LEU A 1 84 ? 5.321 -1.910 5.729 1.00 92.50 84 LEU A O 1
ATOM 711 N N . ASN A 1 85 ? 4.911 0.032 6.800 1.00 91.56 85 ASN A N 1
ATOM 712 C CA . ASN A 1 85 ? 5.858 -0.140 7.906 1.00 91.56 85 ASN A CA 1
ATOM 713 C C . ASN A 1 85 ? 5.192 -0.430 9.264 1.00 91.56 85 ASN A C 1
ATOM 715 O O . ASN A 1 85 ? 5.871 -0.448 10.290 1.00 91.56 85 ASN A O 1
ATOM 719 N N . CYS A 1 86 ? 3.873 -0.624 9.293 1.00 92.06 86 CYS A N 1
ATOM 720 C CA . CYS A 1 86 ? 3.117 -0.859 10.517 1.00 92.06 86 CYS A CA 1
ATOM 721 C C . CYS A 1 86 ? 3.630 -2.106 11.246 1.00 92.06 86 CYS A C 1
ATOM 723 O O . CYS A 1 86 ? 3.854 -3.148 10.633 1.00 92.06 86 CYS A O 1
ATOM 725 N N . THR A 1 87 ? 3.747 -2.030 12.571 1.00 89.69 87 THR A N 1
ATOM 726 C CA . THR A 1 87 ? 4.171 -3.156 13.421 1.00 89.69 87 THR A CA 1
ATOM 727 C C . THR A 1 87 ? 3.168 -4.310 13.442 1.00 89.69 87 THR A C 1
ATOM 729 O O . THR A 1 87 ? 3.530 -5.419 13.821 1.00 89.69 87 THR A O 1
ATOM 732 N N . MET A 1 88 ? 1.924 -4.060 13.023 1.00 87.44 88 MET A N 1
ATOM 733 C CA . MET A 1 88 ? 0.877 -5.076 12.876 1.00 87.44 88 MET A CA 1
ATOM 734 C C . MET A 1 88 ? 0.983 -5.857 11.562 1.00 87.44 88 MET A C 1
ATOM 736 O O . MET A 1 88 ? 0.336 -6.895 11.422 1.00 87.44 88 MET A O 1
ATOM 740 N N . ASN A 1 89 ? 1.785 -5.383 10.600 1.00 87.06 89 ASN A N 1
ATOM 741 C CA . ASN A 1 89 ? 1.962 -6.092 9.343 1.00 87.06 89 ASN A CA 1
ATOM 742 C C . ASN A 1 89 ? 2.664 -7.437 9.571 1.00 87.06 89 ASN A C 1
ATOM 744 O O . ASN A 1 89 ? 3.623 -7.510 10.341 1.00 87.06 89 ASN A O 1
ATOM 748 N N . PRO A 1 90 ? 2.279 -8.488 8.825 1.00 85.56 90 PRO A N 1
ATOM 749 C CA . PRO A 1 90 ? 2.972 -9.773 8.883 1.00 85.56 90 PRO A CA 1
ATOM 750 C C . PRO A 1 90 ? 4.420 -9.675 8.376 1.00 85.56 90 PRO A C 1
ATOM 752 O O . PRO A 1 90 ? 5.28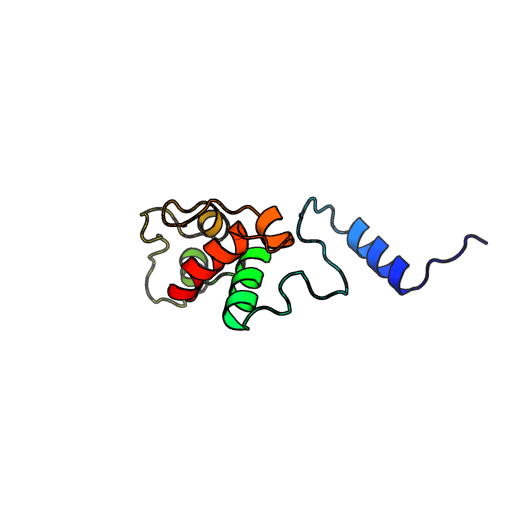4 -10.439 8.801 1.00 85.56 90 PRO A O 1
ATOM 755 N N . THR A 1 91 ? 4.683 -8.736 7.464 1.00 89.12 91 THR A N 1
ATOM 756 C CA . THR A 1 91 ? 5.979 -8.506 6.820 1.00 89.12 91 THR A CA 1
ATOM 757 C C . THR A 1 91 ? 6.196 -7.016 6.582 1.00 89.12 91 THR A C 1
ATOM 759 O O . THR A 1 91 ? 5.244 -6.288 6.294 1.00 89.12 91 THR A O 1
ATOM 762 N N . GLN A 1 92 ? 7.451 -6.561 6.632 1.00 86.62 92 GLN A N 1
ATOM 763 C CA . GLN A 1 92 ? 7.804 -5.233 6.122 1.00 86.62 92 GLN A CA 1
ATOM 764 C C . GLN A 1 92 ? 7.649 -5.214 4.599 1.00 86.62 92 GLN A C 1
ATOM 766 O O . GLN A 1 92 ? 8.111 -6.128 3.914 1.00 86.62 92 GLN A O 1
ATOM 771 N N . CYS A 1 93 ? 6.988 -4.182 4.082 1.00 93.19 93 CYS A N 1
ATOM 772 C CA . CYS A 1 93 ? 6.749 -4.006 2.657 1.00 93.19 93 CYS A CA 1
ATOM 773 C C . CYS A 1 93 ? 7.300 -2.655 2.213 1.00 93.19 93 CYS A C 1
ATOM 775 O O . CYS A 1 93 ? 7.174 -1.654 2.909 1.00 93.19 93 CYS A O 1
ATOM 777 N N . THR A 1 94 ? 7.921 -2.619 1.044 1.00 92.62 94 THR A N 1
ATOM 778 C CA . THR A 1 94 ? 8.448 -1.403 0.426 1.00 92.62 94 THR A CA 1
ATOM 779 C C . THR A 1 94 ? 7.664 -1.057 -0.836 1.00 92.62 94 THR A C 1
ATOM 781 O O . THR A 1 94 ? 6.979 -1.897 -1.422 1.00 92.62 94 THR A O 1
ATOM 784 N N . LYS A 1 95 ? 7.813 0.175 -1.337 1.00 90.00 95 LYS A N 1
ATOM 785 C CA . LYS A 1 95 ? 7.260 0.541 -2.652 1.00 90.00 95 LYS A CA 1
ATOM 786 C C . LYS A 1 95 ? 7.773 -0.361 -3.784 1.00 90.00 95 LYS A C 1
ATOM 788 O O . LYS A 1 95 ? 7.027 -0.649 -4.714 1.00 90.00 95 LYS A O 1
ATOM 793 N N . ASN A 1 96 ? 9.012 -0.850 -3.694 1.00 90.94 96 ASN A N 1
ATOM 794 C CA . ASN A 1 96 ? 9.559 -1.782 -4.681 1.00 90.94 96 ASN A CA 1
ATOM 795 C C . ASN A 1 96 ? 8.873 -3.157 -4.613 1.00 90.94 96 ASN A C 1
ATOM 797 O O . ASN A 1 96 ? 8.544 -3.739 -5.646 1.00 90.94 96 ASN A O 1
ATOM 801 N N . ASP A 1 97 ? 8.579 -3.645 -3.405 1.00 93.56 97 ASP A N 1
ATOM 802 C CA . ASP A 1 97 ? 7.798 -4.873 -3.220 1.00 93.56 97 ASP A CA 1
ATOM 803 C C . ASP A 1 97 ? 6.414 -4.742 -3.870 1.00 93.56 97 ASP A C 1
ATOM 805 O O . ASP A 1 97 ? 5.978 -5.639 -4.596 1.00 93.56 97 ASP A O 1
ATOM 809 N N . LEU A 1 98 ? 5.750 -3.594 -3.673 1.00 92.31 98 LEU A N 1
ATOM 810 C CA . LEU A 1 98 ? 4.471 -3.277 -4.313 1.00 92.31 98 LEU A CA 1
ATOM 811 C C . LEU A 1 98 ? 4.586 -3.190 -5.839 1.00 92.31 98 LEU A C 1
ATOM 813 O O . LEU A 1 98 ? 3.687 -3.654 -6.544 1.00 92.31 98 LEU A O 1
ATOM 817 N N . ALA A 1 99 ? 5.661 -2.607 -6.373 1.00 90.38 99 ALA A N 1
ATOM 818 C CA . ALA A 1 99 ? 5.892 -2.529 -7.814 1.00 90.38 99 ALA A CA 1
ATOM 819 C C . ALA A 1 99 ? 5.973 -3.934 -8.435 1.00 90.38 99 ALA A C 1
ATOM 821 O O . ALA A 1 99 ? 5.299 -4.204 -9.430 1.00 90.38 99 ALA A O 1
ATOM 822 N N . GLN A 1 100 ? 6.700 -4.852 -7.792 1.00 91.19 100 GLN A N 1
ATOM 823 C CA . GLN A 1 100 ? 6.897 -6.225 -8.271 1.00 91.19 100 GLN A CA 1
ATOM 824 C C . GLN A 1 100 ? 5.750 -7.187 -7.925 1.00 91.19 100 GLN A C 1
ATOM 826 O O . GLN A 1 100 ? 5.655 -8.255 -8.523 1.00 91.19 100 GLN A O 1
ATOM 831 N N . VAL A 1 101 ? 4.877 -6.833 -6.974 1.00 93.06 101 VAL A N 1
ATOM 832 C CA . VAL A 1 101 ? 3.863 -7.743 -6.394 1.00 93.06 101 VAL A CA 1
ATOM 833 C C . VAL A 1 101 ? 4.498 -9.041 -5.920 1.00 93.06 101 VAL A C 1
ATOM 835 O O . VAL A 1 101 ? 4.060 -10.148 -6.231 1.00 93.06 101 VAL A O 1
ATOM 838 N N . ASN A 1 102 ? 5.589 -8.900 -5.179 1.00 94.00 102 ASN A N 1
ATOM 839 C CA . ASN A 1 102 ? 6.220 -10.054 -4.569 1.00 94.00 102 ASN A CA 1
ATOM 840 C C . ASN A 1 102 ? 5.430 -10.521 -3.333 1.00 94.00 102 ASN A C 1
ATOM 842 O O . ASN A 1 102 ? 4.386 -9.968 -2.973 1.00 94.00 102 ASN A O 1
ATOM 846 N N . LYS A 1 103 ? 5.945 -11.555 -2.665 1.00 94.75 103 LYS A N 1
ATOM 847 C CA . LYS A 1 103 ? 5.301 -12.140 -1.489 1.00 94.75 103 LYS A CA 1
ATOM 848 C C . LYS A 1 103 ? 5.023 -11.116 -0.381 1.00 94.75 103 LYS A C 1
ATOM 850 O O . LYS A 1 103 ? 3.918 -11.116 0.143 1.00 94.75 103 LYS A O 1
ATOM 855 N N . ASN A 1 104 ? 5.959 -10.211 -0.089 1.00 94.50 104 ASN A N 1
ATOM 856 C CA . ASN A 1 104 ? 5.775 -9.189 0.947 1.00 94.50 104 ASN A CA 1
ATOM 857 C C . ASN A 1 104 ? 4.589 -8.272 0.613 1.00 94.50 104 ASN A C 1
ATOM 859 O O . ASN A 1 104 ? 3.763 -7.985 1.472 1.00 94.50 104 ASN A O 1
ATOM 863 N N . ALA A 1 105 ? 4.463 -7.855 -0.651 1.00 94.19 105 ALA A N 1
ATOM 864 C CA . ALA A 1 105 ? 3.328 -7.049 -1.095 1.00 94.19 105 ALA A CA 1
ATOM 865 C C . ALA A 1 105 ? 1.995 -7.798 -0.994 1.00 94.19 105 ALA A C 1
ATOM 867 O O . ALA A 1 105 ? 0.993 -7.212 -0.585 1.00 94.19 105 ALA A O 1
ATOM 868 N N . ILE A 1 106 ? 1.975 -9.085 -1.349 1.00 94.69 106 ILE A N 1
ATOM 869 C CA . ILE A 1 106 ? 0.776 -9.924 -1.246 1.00 94.69 106 ILE A CA 1
ATOM 870 C C . ILE A 1 106 ? 0.373 -10.114 0.220 1.00 94.69 106 ILE A C 1
ATOM 872 O O . ILE A 1 106 ? -0.801 -9.940 0.545 1.00 94.69 106 ILE A O 1
ATOM 876 N N . ASP A 1 107 ? 1.323 -10.422 1.102 1.00 95.00 107 ASP A N 1
ATOM 877 C CA . ASP A 1 107 ? 1.075 -10.658 2.526 1.00 95.00 107 ASP A CA 1
ATOM 878 C C . ASP A 1 107 ? 0.577 -9.371 3.212 1.00 95.00 107 ASP A C 1
ATOM 880 O O . ASP A 1 107 ? -0.452 -9.386 3.895 1.00 95.00 107 ASP A O 1
ATOM 884 N N . THR A 1 108 ? 1.219 -8.227 2.946 1.00 94.31 108 THR A N 1
ATOM 885 C CA . THR A 1 108 ? 0.777 -6.912 3.439 1.00 94.31 108 THR A CA 1
ATOM 886 C C . THR A 1 108 ? -0.601 -6.528 2.895 1.00 94.31 108 THR A C 1
ATOM 888 O O . THR A 1 108 ? -1.472 -6.112 3.659 1.00 94.31 108 THR A O 1
ATOM 891 N N . ALA A 1 109 ? -0.857 -6.700 1.595 1.00 94.19 109 ALA A N 1
ATOM 892 C CA . ALA A 1 109 ? -2.165 -6.383 1.022 1.00 94.19 109 ALA A CA 1
ATOM 893 C C . ALA A 1 109 ? -3.273 -7.310 1.545 1.00 94.19 109 ALA A C 1
ATOM 895 O O . ALA A 1 109 ? -4.395 -6.858 1.764 1.00 94.19 109 ALA A O 1
ATOM 896 N N . THR A 1 110 ? -2.963 -8.583 1.795 1.00 94.75 110 THR A N 1
ATOM 897 C CA . THR A 1 110 ? -3.904 -9.554 2.371 1.00 94.75 110 THR A CA 1
ATOM 898 C C . THR A 1 110 ? -4.257 -9.204 3.812 1.00 94.75 110 THR A C 1
ATOM 900 O O . THR A 1 110 ? -5.428 -9.287 4.183 1.00 94.75 110 THR A O 1
ATOM 903 N N . HIS A 1 111 ? -3.279 -8.767 4.612 1.00 93.94 111 HIS A N 1
ATOM 904 C CA . HIS A 1 111 ? -3.530 -8.256 5.959 1.00 93.94 111 HIS A CA 1
ATOM 905 C C . HIS A 1 111 ? -4.513 -7.082 5.915 1.00 93.94 111 HIS A C 1
ATOM 907 O O . HIS A 1 111 ? -5.586 -7.135 6.515 1.00 93.94 111 HIS A O 1
ATOM 913 N N . TRP A 1 112 ? -4.209 -6.057 5.118 1.00 92.31 112 TRP A N 1
ATOM 914 C CA . TRP A 1 112 ? -5.037 -4.858 5.075 1.00 92.31 112 TRP A CA 1
ATOM 915 C C . TRP A 1 112 ? -6.384 -5.019 4.367 1.00 92.31 112 TRP A C 1
ATOM 917 O O . TRP A 1 112 ? -7.315 -4.254 4.631 1.00 92.31 112 TRP A O 1
ATOM 927 N N . LEU A 1 113 ? -6.533 -6.028 3.508 1.00 93.12 113 LEU A N 1
ATOM 928 C CA . LEU A 1 113 ? -7.815 -6.371 2.897 1.00 93.12 113 LEU A CA 1
ATOM 929 C C . LEU A 1 113 ? -8.890 -6.659 3.961 1.00 93.12 113 LEU A C 1
ATOM 931 O O . LEU A 1 113 ? -10.041 -6.253 3.795 1.00 93.12 113 LEU A O 1
ATOM 935 N N . GLN A 1 114 ? -8.506 -7.263 5.090 1.00 90.81 114 GLN A N 1
ATOM 936 C CA . GLN A 1 114 ? -9.407 -7.543 6.218 1.00 90.81 114 GLN A CA 1
ATOM 937 C C . GLN A 1 114 ? -9.964 -6.256 6.850 1.00 90.81 114 GLN A C 1
ATOM 939 O O . GLN A 1 114 ? -11.105 -6.225 7.312 1.00 90.81 114 GLN A O 1
ATOM 944 N N . TYR A 1 115 ? -9.189 -5.171 6.786 1.00 88.06 115 TYR A N 1
ATOM 945 C CA . TYR A 1 115 ? -9.527 -3.846 7.310 1.00 88.06 115 TYR A CA 1
ATOM 946 C C . TYR A 1 115 ? -10.202 -2.934 6.276 1.00 88.06 115 TYR A C 1
ATOM 948 O O . TYR A 1 115 ? -10.582 -1.808 6.599 1.00 88.06 115 TYR A O 1
ATO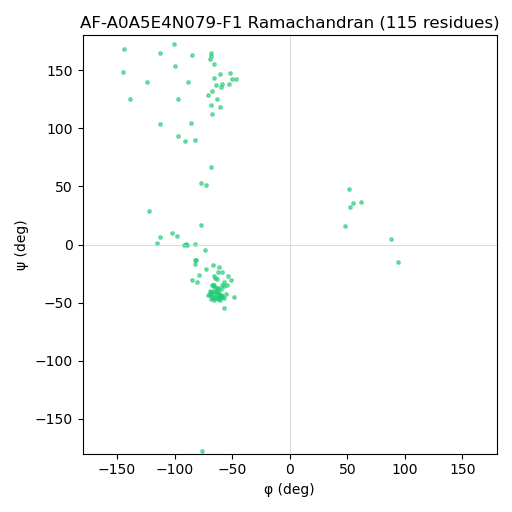M 956 N N . LYS A 1 116 ? -10.400 -3.420 5.041 1.00 84.44 116 LYS A N 1
ATOM 957 C CA . LYS A 1 116 ? -11.080 -2.711 3.941 1.00 84.44 116 LYS A CA 1
ATOM 958 C C . LYS A 1 116 ? -10.485 -1.330 3.621 1.00 84.44 116 LYS A C 1
ATOM 960 O O . LYS A 1 116 ? -11.239 -0.412 3.253 1.00 84.44 116 LYS A O 1
ATOM 965 N N . ILE A 1 117 ? -9.158 -1.205 3.736 1.00 82.81 117 ILE A N 1
ATOM 966 C CA . ILE A 1 117 ? -8.414 -0.018 3.281 1.00 82.81 117 ILE A CA 1
ATOM 967 C C . ILE A 1 117 ? -8.582 0.208 1.778 1.00 82.81 117 ILE A C 1
ATOM 969 O O . ILE A 1 117 ? -8.860 -0.749 1.019 1.00 82.81 117 ILE A O 1
#

Organism: NCBI:txid506608

Mean predicted aligned error: 7.8 Å

Solvent-accessible surface area (backbone atoms only — not comparable to full-atom values): 6956 Å² total; per-residue (Å²): 130,83,83,77,64,57,74,68,55,50,50,56,51,52,52,55,69,73,47,92,63,98,51,72,66,69,92,64,95,63,84,62,64,53,76,88,46,59,67,70,55,39,51,33,44,49,23,62,70,70,59,65,40,61,26,35,40,53,32,42,75,66,64,73,59,93,44,92,65,30,55,36,96,86,70,47,69,23,41,62,71,37,72,34,66,40,89,83,44,90,40,76,37,50,68,58,32,48,38,62,49,38,70,41,26,50,51,35,26,56,58,43,54,79,72,66,66

Sequence (117 aa):
MEPKDPPDQARLLRWRAEEELDDPIQHNQHLPPGKDLQWELWKTINRLRTGVARTRSNMVKWDFNNKEDDKCECGERQTDEHLLNCTMNPTQCTKNDLAQVNKNAIDTATHWLQYKI

Secondary structure (DSSP, 8-state):
-PPPPPHHHHHHHHHHHH-----SS---SSPPTTTTS-HHHHHHHHHHHHT----HHHHHHTT-SSS---B-TTSSB--HHHHHH-TTSSS---HHHHHHT-HHHHHHHHHHHTTT-